Protein AF-A0A662SZR3-F1 (afdb_monomer)

Solvent-accessible surface area (backbone atoms only — not comparable to full-atom values): 6395 Å² total; per-residue (Å²): 124,73,50,73,43,76,47,68,32,64,41,55,54,68,60,53,48,50,48,52,52,50,43,34,55,76,69,72,45,61,70,50,78,48,77,48,87,51,92,54,97,84,60,38,64,36,40,38,39,41,33,73,78,78,36,40,39,38,32,28,55,40,102,79,27,14,38,37,34,34,30,55,53,44,70,80,39,71,63,52,67,54,45,51,55,48,40,48,62,67,40,84,61,26,65,81,32,35,61,51,70,62,51,30,70,64,31,61,83,45,70,81,63,119

Foldseek 3Di:
DQDKDKDFFQAAQVVLVVLLVVQCVVVVWDWDWDWDDDPDPPWFTWIWIATVVGWIWTWIDDPRHIIIMIPNLDLPPPVCLRRVLSSLVPDDVSCVRPVVVVVCVSHVSNPPRD

Structure (mmCIF, N/CA/C/O backbone):
data_AF-A0A662SZR3-F1
#
_entry.id   AF-A0A662SZR3-F1
#
loop_
_atom_site.group_PDB
_atom_site.id
_atom_site.type_symbol
_atom_site.label_atom_id
_atom_site.label_alt_id
_atom_site.label_comp_id
_atom_site.label_asym_id
_atom_site.label_entity_id
_atom_site.label_seq_id
_atom_site.pdbx_PDB_ins_code
_atom_site.Cartn_x
_atom_site.Cartn_y
_atom_site.Cartn_z
_atom_site.occupancy
_atom_site.B_iso_or_equiv
_atom_site.auth_seq_id
_atom_site.auth_comp_id
_atom_site.auth_asym_id
_atom_site.auth_atom_id
_atom_site.pdbx_PDB_model_num
ATOM 1 N N . MET A 1 1 ? 14.642 5.786 14.945 1.00 41.41 1 MET A N 1
ATOM 2 C CA . MET A 1 1 ? 13.552 6.128 14.005 1.00 41.41 1 MET A CA 1
ATOM 3 C C . MET A 1 1 ? 12.791 4.848 13.708 1.00 41.41 1 MET A C 1
ATOM 5 O O . MET A 1 1 ? 13.473 3.846 13.507 1.00 41.41 1 MET A O 1
ATOM 9 N N . PRO A 1 2 ? 11.446 4.814 13.740 1.00 54.53 2 PRO A N 1
ATOM 10 C CA . PRO A 1 2 ? 10.731 3.654 13.217 1.00 54.53 2 PRO A CA 1
ATOM 11 C C . PRO A 1 2 ? 11.152 3.495 11.751 1.00 54.53 2 PRO A C 1
ATOM 13 O O . PRO A 1 2 ? 11.038 4.439 10.973 1.00 54.53 2 PRO A O 1
ATOM 16 N N . GLY A 1 3 ? 11.783 2.363 11.437 1.00 84.12 3 GLY A N 1
ATOM 17 C CA . GLY A 1 3 ? 12.441 2.141 10.150 1.00 84.12 3 GLY A CA 1
ATOM 18 C C . GLY A 1 3 ? 11.463 2.146 8.978 1.00 84.12 3 GLY A C 1
ATOM 19 O O . GLY A 1 3 ? 10.243 2.150 9.163 1.00 84.12 3 GLY A O 1
ATOM 20 N N . SER A 1 4 ? 12.007 2.127 7.767 1.00 88.06 4 SER A N 1
ATOM 21 C CA . SER A 1 4 ? 11.224 1.849 6.570 1.00 88.06 4 SER A CA 1
ATOM 22 C C . SER A 1 4 ? 11.082 0.347 6.359 1.00 88.06 4 SER A C 1
ATOM 24 O O . SER A 1 4 ? 11.874 -0.452 6.870 1.00 88.06 4 SER A O 1
ATOM 26 N N . TRP A 1 5 ? 10.050 -0.054 5.622 1.00 92.81 5 TRP A N 1
ATOM 27 C CA . TRP A 1 5 ? 9.900 -1.436 5.184 1.00 92.81 5 TRP A CA 1
ATOM 28 C C . TRP A 1 5 ? 9.682 -1.505 3.688 1.00 92.81 5 TRP A C 1
ATOM 30 O O . TRP A 1 5 ? 8.827 -0.802 3.149 1.00 92.81 5 TRP A O 1
ATOM 40 N N . THR A 1 6 ? 10.442 -2.381 3.040 1.00 91.81 6 THR A N 1
ATOM 41 C CA . THR A 1 6 ? 10.432 -2.577 1.596 1.00 91.81 6 THR A CA 1
ATOM 42 C C . THR A 1 6 ? 9.935 -3.971 1.234 1.00 91.81 6 THR A C 1
ATOM 44 O O . THR A 1 6 ? 10.239 -4.964 1.896 1.00 91.81 6 THR A O 1
ATOM 47 N N . THR A 1 7 ? 9.167 -4.062 0.151 1.00 92.62 7 THR A N 1
ATOM 48 C CA . THR A 1 7 ? 8.728 -5.339 -0.420 1.00 92.62 7 THR A CA 1
ATOM 49 C C . THR A 1 7 ? 8.485 -5.212 -1.915 1.00 92.62 7 THR A C 1
ATOM 51 O O . THR A 1 7 ? 8.231 -4.121 -2.417 1.00 92.62 7 THR A O 1
ATOM 54 N N . VAL A 1 8 ? 8.520 -6.332 -2.631 1.00 91.56 8 VAL A N 1
ATOM 55 C CA . VAL A 1 8 ? 8.124 -6.372 -4.042 1.00 91.56 8 VAL A CA 1
ATOM 56 C C . VAL A 1 8 ? 6.672 -6.822 -4.137 1.00 91.56 8 VAL A C 1
ATOM 58 O O . VAL A 1 8 ? 6.316 -7.906 -3.671 1.00 91.56 8 VAL A O 1
ATOM 61 N N . VAL A 1 9 ? 5.852 -5.994 -4.775 1.00 91.81 9 VAL A N 1
ATOM 62 C CA . VAL A 1 9 ? 4.459 -6.266 -5.125 1.00 91.81 9 VAL A CA 1
ATOM 63 C C . VAL A 1 9 ? 4.393 -6.598 -6.611 1.00 91.81 9 VAL A C 1
ATOM 65 O O . VAL A 1 9 ? 4.925 -5.856 -7.434 1.00 91.81 9 VAL A O 1
ATOM 68 N N . LYS A 1 10 ? 3.733 -7.699 -6.978 1.00 91.25 10 LYS A N 1
ATOM 69 C CA . LYS A 1 10 ? 3.652 -8.183 -8.372 1.00 91.25 10 LYS A CA 1
ATOM 70 C C . LYS A 1 10 ? 2.639 -7.413 -9.241 1.00 91.25 10 LYS A C 1
ATOM 72 O O . LYS A 1 10 ? 1.902 -8.002 -10.019 1.00 91.25 10 LYS A O 1
ATOM 77 N N . LEU A 1 11 ? 2.620 -6.088 -9.126 1.00 89.94 11 LEU A N 1
ATOM 78 C CA . LEU A 1 11 ? 1.777 -5.195 -9.923 1.00 89.94 11 LEU A CA 1
ATOM 79 C C . LEU A 1 11 ? 2.615 -4.083 -10.556 1.00 89.94 11 LEU A C 1
ATOM 81 O O . LEU A 1 11 ? 3.665 -3.737 -10.005 1.00 89.94 11 LEU A O 1
ATOM 85 N N . PRO A 1 12 ? 2.160 -3.482 -11.668 1.00 89.12 12 PRO A N 1
ATOM 86 C CA . PRO A 1 12 ? 2.741 -2.252 -12.191 1.00 89.12 12 PRO A CA 1
ATOM 87 C C . PRO A 1 12 ? 2.606 -1.078 -11.200 1.00 89.12 12 PRO A C 1
ATOM 89 O O . PRO A 1 12 ? 1.602 -0.998 -10.483 1.00 89.12 12 PRO A O 1
ATOM 92 N N . PRO A 1 13 ? 3.542 -0.107 -11.192 1.00 88.00 13 PRO A N 1
ATOM 93 C CA . PRO A 1 13 ? 3.510 1.000 -10.231 1.00 88.00 13 PRO A CA 1
ATOM 94 C C . PRO A 1 13 ? 2.242 1.855 -10.318 1.00 88.00 13 PRO A C 1
ATOM 96 O O . PRO A 1 13 ? 1.749 2.333 -9.302 1.00 88.00 13 PRO A O 1
ATOM 99 N N . GLN A 1 14 ? 1.698 2.033 -11.526 1.00 88.06 14 GLN A N 1
ATOM 100 C CA . GLN A 1 14 ? 0.484 2.821 -11.765 1.00 88.06 14 GLN A CA 1
ATOM 101 C C . GLN A 1 14 ? -0.764 2.157 -11.172 1.00 88.06 14 GLN A C 1
ATOM 103 O O . GLN A 1 14 ? -1.589 2.835 -10.564 1.00 88.06 14 GLN A O 1
ATOM 108 N N . GLU A 1 15 ? -0.884 0.834 -11.304 1.00 91.12 15 GLU A N 1
ATOM 109 C CA . GLU A 1 15 ? -1.993 0.078 -10.716 1.00 91.12 15 GLU A CA 1
ATOM 110 C C . GLU A 1 15 ? -1.906 0.087 -9.191 1.00 91.12 15 GLU A C 1
ATOM 112 O O . GLU A 1 15 ? -2.884 0.394 -8.510 1.00 91.12 15 GLU A O 1
ATOM 117 N N . LEU A 1 16 ? -0.718 -0.173 -8.637 1.00 91.94 16 LEU A N 1
ATOM 118 C CA . LEU A 1 16 ? -0.519 -0.140 -7.191 1.00 91.94 16 LEU A CA 1
ATOM 119 C C . LEU A 1 16 ? -0.796 1.258 -6.614 1.00 91.94 16 LEU A C 1
ATOM 121 O O . LEU A 1 16 ? -1.467 1.376 -5.587 1.00 91.94 16 LEU A O 1
ATOM 125 N N . LEU A 1 17 ? -0.359 2.316 -7.306 1.00 92.44 17 LEU A N 1
ATOM 126 C CA . LEU A 1 17 ? -0.687 3.699 -6.963 1.00 92.44 17 LEU A CA 1
ATOM 127 C C . LEU A 1 17 ? -2.200 3.931 -6.936 1.00 92.44 17 LEU A C 1
ATOM 129 O O . LEU A 1 17 ? -2.707 4.507 -5.973 1.00 92.44 17 LEU A O 1
ATOM 133 N N . TYR A 1 18 ? -2.922 3.474 -7.963 1.00 93.38 18 TYR A N 1
ATOM 134 C CA . TYR A 1 18 ? -4.377 3.601 -8.032 1.00 93.38 18 TYR A CA 1
ATOM 135 C C . TYR A 1 18 ? -5.054 2.982 -6.801 1.00 93.38 18 TYR A C 1
ATOM 137 O O . TYR A 1 18 ? -5.897 3.632 -6.177 1.00 93.38 18 TYR A O 1
ATOM 145 N N . PHE A 1 19 ? -4.654 1.772 -6.395 1.00 94.62 19 PHE A N 1
ATOM 146 C CA . PHE A 1 19 ? -5.223 1.116 -5.214 1.00 94.62 19 PHE A CA 1
ATOM 147 C C . PHE A 1 19 ? -4.895 1.854 -3.913 1.00 94.62 19 PHE A C 1
ATOM 149 O O . PHE A 1 19 ? -5.790 2.052 -3.090 1.00 94.62 19 PHE A O 1
ATOM 156 N N . ILE A 1 20 ? -3.653 2.317 -3.737 1.00 93.50 20 ILE A N 1
ATOM 157 C CA . ILE A 1 20 ? -3.248 3.090 -2.552 1.00 93.50 20 ILE A CA 1
ATOM 158 C C . ILE A 1 20 ? -4.067 4.382 -2.447 1.00 93.50 20 ILE A C 1
ATOM 160 O O . ILE A 1 20 ? -4.656 4.659 -1.401 1.00 93.50 20 ILE A O 1
ATOM 164 N N . VAL A 1 21 ? -4.163 5.145 -3.539 1.00 93.19 21 VAL A N 1
ATOM 165 C CA . VAL A 1 21 ? -4.923 6.404 -3.595 1.00 93.19 21 VAL A CA 1
ATOM 166 C C . VAL A 1 21 ? -6.414 6.157 -3.365 1.00 93.19 21 VAL A C 1
ATOM 168 O O . VAL A 1 21 ? -7.057 6.904 -2.630 1.00 93.19 21 VAL A O 1
ATOM 171 N N . SER A 1 22 ? -6.971 5.089 -3.939 1.00 95.06 22 SER A N 1
ATOM 172 C CA . SER A 1 22 ? -8.364 4.687 -3.716 1.00 95.06 22 SER A CA 1
ATOM 173 C C . SER A 1 22 ? -8.642 4.388 -2.238 1.00 95.06 22 SER A C 1
ATOM 175 O O . SER A 1 22 ? -9.638 4.864 -1.690 1.00 95.06 22 SER A O 1
ATOM 177 N N . CYS A 1 23 ? -7.740 3.675 -1.555 1.00 94.75 23 CYS A N 1
ATOM 178 C CA . CYS A 1 23 ? -7.859 3.414 -0.120 1.00 94.75 23 CYS A CA 1
ATOM 179 C C . CYS A 1 23 ? -7.748 4.697 0.718 1.00 94.75 23 CYS A C 1
ATOM 181 O O . CYS A 1 23 ? -8.560 4.897 1.619 1.00 94.75 23 CYS A O 1
ATOM 183 N N . LEU A 1 24 ? -6.804 5.593 0.409 1.00 93.25 24 LEU A N 1
ATOM 184 C CA . LEU A 1 24 ? -6.667 6.877 1.111 1.00 93.25 24 LEU A CA 1
ATOM 185 C C . LEU A 1 24 ? -7.916 7.753 0.951 1.00 93.25 24 LEU A C 1
ATOM 187 O O . LEU A 1 24 ? -8.405 8.308 1.931 1.00 93.25 24 LEU A O 1
ATOM 191 N N . ARG A 1 25 ? -8.498 7.804 -0.255 1.00 93.44 25 ARG A N 1
ATOM 192 C CA . ARG A 1 25 ? -9.768 8.506 -0.505 1.00 93.44 25 ARG A CA 1
ATOM 193 C C . ARG A 1 25 ? -10.924 7.915 0.301 1.00 93.44 25 ARG A C 1
ATOM 195 O O . ARG A 1 25 ? -11.674 8.669 0.904 1.00 93.44 25 ARG A O 1
ATOM 202 N N . LYS A 1 26 ? -11.051 6.584 0.366 1.00 94.88 26 LYS A N 1
ATOM 203 C CA . LYS A 1 26 ? -12.085 5.909 1.179 1.00 94.88 26 LYS A CA 1
ATOM 204 C C . LYS A 1 26 ? -11.932 6.161 2.679 1.00 94.88 26 LYS A C 1
ATOM 206 O O . LYS A 1 26 ? -12.920 6.122 3.404 1.00 94.88 26 LYS A O 1
ATOM 211 N N . LEU A 1 27 ? -10.706 6.397 3.139 1.00 92.31 27 LEU A N 1
ATOM 212 C CA . LEU A 1 27 ? -10.408 6.739 4.527 1.00 92.31 27 LEU A CA 1
ATOM 213 C C . LEU A 1 27 ? -10.560 8.239 4.824 1.00 92.31 27 LEU A C 1
ATOM 215 O O . LEU A 1 27 ? -10.379 8.626 5.974 1.00 92.31 27 LEU A O 1
ATOM 219 N N . ASN A 1 28 ? -10.917 9.061 3.827 1.00 92.06 28 ASN A N 1
ATOM 220 C CA . ASN A 1 28 ? -10.931 10.525 3.908 1.00 92.06 28 ASN A CA 1
ATOM 221 C C . ASN A 1 28 ? -9.578 11.112 4.344 1.00 92.06 28 ASN A C 1
ATOM 223 O O . ASN A 1 28 ? -9.519 12.091 5.084 1.00 92.06 28 ASN A O 1
ATOM 227 N N . GLU A 1 29 ? -8.483 10.510 3.878 1.00 91.31 29 GLU A N 1
ATOM 228 C CA . GLU A 1 29 ? -7.132 10.912 4.255 1.00 91.31 29 GLU A CA 1
ATOM 229 C C . GLU A 1 29 ? -6.542 11.862 3.206 1.00 91.31 29 GLU A C 1
ATOM 231 O O . GLU A 1 29 ? -6.440 11.496 2.021 1.00 91.31 29 GLU A O 1
ATOM 236 N N . PRO A 1 30 ? -6.132 13.080 3.608 1.00 90.31 30 PRO A N 1
ATOM 237 C CA . PRO A 1 30 ? -5.475 14.004 2.701 1.00 90.31 30 PRO A CA 1
ATOM 238 C C . PRO A 1 30 ? -4.148 13.400 2.249 1.00 90.31 30 PRO A C 1
ATOM 240 O O . PRO A 1 30 ? -3.410 12.826 3.053 1.00 90.31 30 PRO A O 1
ATOM 243 N N . HIS A 1 31 ? -3.848 13.524 0.958 1.00 91.62 31 HIS A N 1
ATOM 244 C CA . HIS A 1 31 ? -2.627 12.979 0.385 1.00 91.62 31 HIS A CA 1
ATOM 245 C C . HIS A 1 31 ? -2.087 13.840 -0.749 1.00 91.62 31 HIS A C 1
ATOM 247 O O . HIS A 1 31 ? -2.843 14.471 -1.488 1.00 91.62 31 HIS A O 1
ATOM 253 N N . THR A 1 32 ? -0.769 13.820 -0.910 1.00 90.94 32 THR A N 1
ATOM 254 C CA . THR A 1 32 ? -0.073 14.396 -2.061 1.00 90.94 32 THR A CA 1
ATOM 255 C C . THR A 1 32 ? 0.620 13.297 -2.848 1.00 90.94 32 THR A C 1
ATOM 257 O O . THR A 1 32 ? 1.024 12.274 -2.291 1.00 90.94 32 THR A O 1
ATOM 260 N N . ILE A 1 33 ? 0.721 13.501 -4.161 1.00 90.00 33 ILE A N 1
ATOM 261 C CA . ILE A 1 33 ? 1.431 12.606 -5.070 1.00 90.00 33 ILE A CA 1
ATOM 262 C C . ILE A 1 33 ? 2.535 13.417 -5.736 1.00 90.00 33 ILE A C 1
ATOM 264 O O . ILE A 1 33 ? 2.249 14.449 -6.344 1.00 90.00 33 ILE A O 1
ATOM 268 N N . SER A 1 34 ? 3.777 12.953 -5.645 1.00 86.81 34 SER A N 1
ATOM 269 C CA . SER A 1 34 ? 4.890 13.512 -6.412 1.00 86.81 34 SER A CA 1
ATOM 270 C C . SER A 1 34 ? 5.595 12.427 -7.215 1.00 86.81 34 SER A C 1
ATOM 272 O O . SER A 1 34 ? 5.631 11.256 -6.828 1.00 86.81 34 SER A O 1
ATOM 274 N N . THR A 1 35 ? 6.136 12.831 -8.362 1.00 82.56 35 THR A N 1
ATOM 275 C CA . THR A 1 35 ? 6.967 11.981 -9.213 1.00 82.56 35 THR A CA 1
ATOM 276 C C . THR A 1 35 ? 8.364 12.565 -9.292 1.00 82.56 35 THR A C 1
ATOM 278 O O . THR A 1 35 ? 8.518 13.700 -9.741 1.00 82.56 35 THR A O 1
ATOM 281 N N . GLU A 1 36 ? 9.373 11.802 -8.885 1.00 74.56 36 GLU A N 1
ATOM 282 C CA . GLU A 1 36 ? 10.773 12.234 -8.930 1.00 74.56 36 GLU A CA 1
ATOM 283 C C . GLU A 1 36 ? 11.528 11.435 -10.011 1.00 74.56 36 GLU A C 1
ATOM 285 O O . GLU A 1 36 ? 11.415 10.201 -10.051 1.00 74.56 36 GLU A O 1
ATOM 290 N N . PRO A 1 37 ? 12.282 12.096 -10.913 1.00 63.69 37 PRO A N 1
ATOM 291 C CA . PRO A 1 37 ? 13.214 11.404 -11.792 1.00 63.69 37 PRO A CA 1
ATOM 292 C C . PRO A 1 37 ? 14.394 10.884 -10.962 1.00 63.69 37 PRO A C 1
ATOM 294 O O . PRO A 1 37 ? 14.975 11.621 -10.169 1.00 63.69 37 PRO A O 1
ATOM 297 N N . THR A 1 38 ? 14.764 9.615 -11.126 1.00 61.47 38 THR A N 1
ATOM 298 C CA . THR A 1 38 ? 15.952 9.055 -10.460 1.00 61.47 38 THR A CA 1
ATOM 299 C C . THR A 1 38 ? 17.175 9.219 -11.362 1.00 61.47 38 THR A C 1
ATOM 301 O O . THR A 1 38 ? 17.110 8.912 -12.549 1.00 61.47 38 THR A O 1
ATOM 304 N N . ALA A 1 39 ? 18.296 9.697 -10.810 1.00 56.34 39 ALA A N 1
ATOM 305 C CA . ALA A 1 39 ? 19.522 9.992 -11.564 1.00 56.34 39 ALA A CA 1
ATOM 306 C C . ALA A 1 39 ? 20.216 8.751 -12.173 1.00 56.34 39 ALA A C 1
ATOM 308 O O . ALA A 1 39 ? 21.097 8.885 -13.019 1.00 56.34 39 ALA A O 1
ATOM 309 N N . SER A 1 40 ? 19.833 7.536 -11.769 1.00 55.50 40 SER A N 1
ATOM 310 C CA . SER A 1 40 ? 20.364 6.291 -12.324 1.00 55.50 40 SER A CA 1
ATOM 311 C C . SER A 1 40 ? 19.624 5.898 -13.606 1.00 55.50 40 SER A C 1
ATOM 313 O O . SER A 1 40 ? 18.454 5.518 -13.565 1.00 55.50 40 SER A O 1
ATOM 315 N N . LEU A 1 41 ? 20.342 5.920 -14.730 1.00 43.03 41 LEU A N 1
ATOM 316 C CA . LEU A 1 41 ? 19.905 5.619 -16.104 1.00 43.03 41 LEU A CA 1
ATOM 317 C C . LEU A 1 41 ? 19.359 4.193 -16.365 1.00 43.03 41 LEU A C 1
ATOM 319 O O . LEU A 1 41 ? 19.336 3.760 -17.513 1.00 43.03 41 LEU A O 1
ATOM 323 N N . GLN A 1 42 ? 18.897 3.446 -15.358 1.00 48.28 42 GLN A N 1
ATOM 324 C CA . GLN A 1 42 ? 18.303 2.122 -15.596 1.00 48.28 42 GLN A CA 1
ATOM 325 C C . GLN A 1 42 ? 16.921 1.888 -14.992 1.00 48.28 42 GLN A C 1
ATOM 327 O O . GLN A 1 42 ? 16.148 1.145 -15.582 1.00 48.28 42 GLN A O 1
ATOM 332 N N . LEU A 1 43 ? 16.539 2.509 -13.884 1.00 47.75 43 LEU A N 1
ATOM 333 C CA . LEU A 1 43 ? 15.290 2.201 -13.179 1.00 47.75 43 LEU A CA 1
ATOM 334 C C . LEU A 1 43 ? 15.036 3.436 -12.288 1.00 47.75 43 LEU A C 1
ATOM 336 O O . LEU A 1 43 ? 15.917 3.805 -11.522 1.00 47.75 43 LEU A O 1
ATOM 340 N N . VAL A 1 44 ? 13.963 4.226 -12.409 1.00 57.41 44 VAL A N 1
ATOM 341 C CA . VAL A 1 44 ? 12.627 3.957 -11.852 1.00 57.41 44 VAL A CA 1
ATOM 342 C C . VAL A 1 44 ? 11.837 5.276 -11.871 1.00 57.41 44 VAL A C 1
ATOM 344 O O . VAL A 1 44 ? 12.403 6.323 -11.582 1.00 57.41 44 VAL A O 1
ATOM 347 N N . ARG A 1 45 ? 10.521 5.275 -12.115 1.00 62.81 45 ARG A N 1
ATOM 348 C CA . ARG A 1 45 ? 9.691 6.420 -11.690 1.00 62.81 45 ARG A CA 1
ATOM 349 C C . ARG A 1 45 ? 9.367 6.257 -10.214 1.00 62.81 45 ARG A C 1
ATOM 351 O O . ARG A 1 45 ? 8.689 5.296 -9.860 1.00 62.81 45 ARG A O 1
ATOM 358 N N . VAL A 1 46 ? 9.845 7.177 -9.384 1.00 67.94 46 VAL A N 1
ATOM 359 C CA . VAL A 1 46 ? 9.509 7.200 -7.962 1.00 67.94 46 VAL A CA 1
ATOM 360 C C . VAL A 1 46 ? 8.159 7.876 -7.817 1.00 67.94 46 VAL A C 1
ATOM 362 O O . VAL A 1 46 ? 8.037 9.049 -8.161 1.00 67.94 46 VAL A O 1
ATOM 365 N N . VAL A 1 47 ? 7.152 7.155 -7.324 1.00 75.00 47 VAL A N 1
ATOM 366 C CA . VAL A 1 47 ? 5.880 7.773 -6.928 1.00 75.00 47 VAL A CA 1
ATOM 367 C C . VAL A 1 47 ? 5.820 7.835 -5.417 1.00 75.00 47 VAL A C 1
ATOM 369 O O . VAL A 1 47 ? 5.804 6.792 -4.765 1.00 75.00 47 VAL A O 1
ATOM 372 N N . ARG A 1 48 ? 5.780 9.049 -4.871 1.00 80.19 48 ARG A N 1
ATOM 373 C CA . ARG A 1 48 ? 5.628 9.280 -3.438 1.00 80.19 48 ARG A CA 1
ATOM 374 C C . ARG A 1 48 ? 4.180 9.624 -3.134 1.00 80.19 48 ARG A C 1
ATOM 376 O O . ARG A 1 48 ? 3.634 10.545 -3.733 1.00 80.19 48 ARG A O 1
ATOM 383 N N . VAL A 1 49 ? 3.585 8.907 -2.190 1.00 82.25 49 VAL A N 1
ATOM 384 C CA . VAL A 1 49 ? 2.276 9.217 -1.616 1.00 82.25 49 VAL A CA 1
ATOM 385 C C . VAL A 1 49 ? 2.483 9.597 -0.163 1.00 82.25 49 VAL A C 1
ATOM 387 O O . VAL A 1 49 ? 2.918 8.754 0.618 1.00 82.25 49 VAL A O 1
ATOM 390 N N . GLN A 1 50 ? 2.195 10.847 0.192 1.00 83.69 50 GLN A N 1
ATOM 391 C CA . GLN A 1 50 ? 2.354 11.346 1.557 1.00 83.69 50 GLN A CA 1
ATOM 392 C C . GLN A 1 50 ? 0.993 11.694 2.157 1.00 83.69 50 GLN A C 1
ATOM 394 O O . GLN A 1 50 ? 0.267 12.485 1.563 1.00 83.69 50 GLN A O 1
ATOM 399 N N . SER A 1 51 ? 0.657 11.134 3.321 1.00 80.81 51 SER A N 1
ATOM 400 C CA . SER A 1 51 ? -0.574 11.438 4.069 1.00 80.81 51 SER A CA 1
ATOM 401 C C . SER A 1 51 ? -0.299 12.196 5.368 1.00 80.81 51 SER A C 1
ATOM 403 O O . SER A 1 51 ? 0.831 12.206 5.850 1.00 80.81 51 SER A O 1
ATOM 405 N N . SER A 1 52 ? -1.331 12.793 5.972 1.00 74.69 52 SER A N 1
ATOM 406 C CA . SER A 1 52 ? -1.277 13.354 7.331 1.00 74.69 52 SER A CA 1
ATOM 407 C C . SER A 1 52 ? -2.230 12.576 8.249 1.00 74.69 52 SER A C 1
ATOM 409 O O . SER A 1 52 ? -3.427 12.618 7.981 1.00 74.69 52 SER A O 1
ATOM 411 N N . PRO A 1 53 ? -1.761 11.878 9.307 1.00 68.75 53 PRO A N 1
ATOM 412 C CA . PRO A 1 53 ? -0.386 11.815 9.822 1.00 68.75 53 PRO A CA 1
ATOM 413 C C . PRO A 1 53 ? 0.610 11.146 8.854 1.00 68.75 53 PRO A C 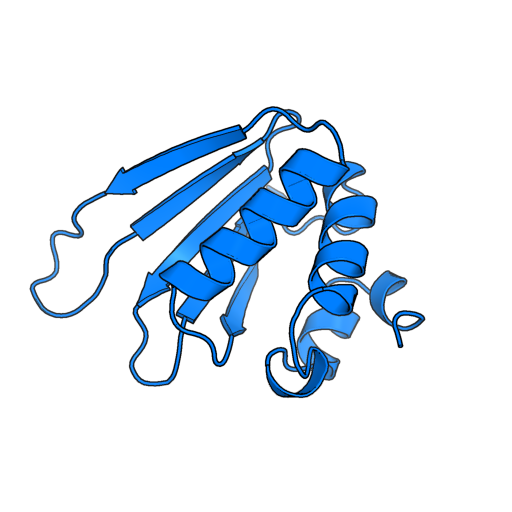1
ATOM 415 O O . PRO A 1 53 ? 0.209 10.318 8.032 1.00 68.75 53 PRO A O 1
ATOM 418 N N . GLN A 1 54 ? 1.887 11.554 8.958 1.00 81.44 54 GLN A N 1
ATOM 419 C CA . GLN A 1 54 ? 2.991 11.328 8.003 1.00 81.44 54 GLN A CA 1
ATOM 420 C C . GLN A 1 54 ? 3.255 9.842 7.702 1.00 81.44 54 GLN A C 1
ATOM 422 O O . GLN A 1 54 ? 4.154 9.238 8.281 1.00 81.44 54 GLN A O 1
ATOM 427 N N . ILE A 1 55 ? 2.499 9.262 6.765 1.00 88.81 55 ILE A N 1
ATOM 428 C CA . ILE A 1 55 ? 2.895 8.040 6.059 1.00 88.81 55 ILE A CA 1
ATOM 429 C C . ILE A 1 55 ? 3.406 8.448 4.693 1.00 88.81 55 ILE A C 1
ATOM 431 O O . ILE A 1 55 ? 2.731 9.191 3.984 1.00 88.81 55 ILE A O 1
ATOM 435 N N . THR A 1 56 ? 4.552 7.906 4.311 1.00 90.44 56 THR A N 1
ATOM 436 C CA . THR A 1 56 ? 5.110 8.012 2.973 1.00 90.44 56 THR A CA 1
ATOM 437 C C . THR A 1 56 ? 5.166 6.622 2.354 1.00 90.44 56 THR A C 1
ATOM 439 O O . THR A 1 56 ? 5.849 5.738 2.871 1.00 90.44 56 THR A O 1
ATOM 442 N N . VAL A 1 57 ? 4.462 6.428 1.240 1.00 91.56 57 VAL A N 1
ATOM 443 C CA . VAL A 1 57 ? 4.598 5.235 0.397 1.00 91.56 57 VAL A CA 1
ATOM 444 C C . VAL A 1 57 ? 5.381 5.612 -0.849 1.00 91.56 57 VAL A C 1
ATOM 446 O O . VAL A 1 57 ? 5.004 6.551 -1.546 1.00 91.56 57 VAL A O 1
ATOM 449 N N . ILE A 1 58 ? 6.467 4.898 -1.118 1.00 90.81 58 ILE A N 1
ATOM 450 C CA . ILE A 1 58 ? 7.340 5.131 -2.266 1.00 90.81 58 ILE A CA 1
ATOM 451 C C . ILE A 1 58 ? 7.263 3.914 -3.181 1.00 90.81 58 ILE A C 1
ATOM 453 O O . ILE A 1 58 ? 7.469 2.784 -2.742 1.00 90.81 58 ILE A O 1
ATOM 457 N N . LEU A 1 59 ? 6.930 4.137 -4.448 1.00 91.19 59 LEU A N 1
ATOM 458 C CA . LEU A 1 59 ? 6.818 3.083 -5.451 1.00 91.19 59 LEU A CA 1
ATOM 459 C C . LEU A 1 59 ? 7.956 3.182 -6.449 1.00 91.19 59 LEU A C 1
ATOM 461 O O . LEU A 1 59 ? 8.189 4.248 -7.016 1.00 91.19 59 LEU A O 1
ATOM 465 N N . HIS A 1 60 ? 8.596 2.046 -6.696 1.00 87.88 60 HIS A N 1
ATOM 466 C CA . HIS A 1 60 ? 9.716 1.913 -7.601 1.00 87.88 60 HIS A CA 1
ATOM 467 C C . HIS A 1 60 ? 9.444 0.847 -8.664 1.00 87.88 60 HIS A C 1
ATOM 469 O O . HIS A 1 60 ? 9.085 -0.284 -8.341 1.00 87.88 60 HIS A O 1
ATOM 475 N N . THR A 1 61 ? 9.664 1.167 -9.939 1.00 84.75 61 THR A N 1
ATOM 476 C CA . THR A 1 61 ? 9.691 0.179 -11.022 1.00 84.75 61 THR A CA 1
ATOM 477 C C . THR A 1 61 ? 10.752 -0.883 -10.736 1.00 84.75 61 THR A C 1
ATOM 479 O O . THR A 1 61 ? 11.916 -0.569 -10.524 1.00 84.75 61 THR A O 1
ATOM 482 N N . HIS A 1 62 ? 10.374 -2.153 -10.746 1.00 83.62 62 HIS A N 1
ATOM 483 C CA . HIS A 1 62 ? 11.291 -3.259 -10.502 1.00 83.62 62 HIS A CA 1
ATOM 484 C C . HIS A 1 62 ? 11.125 -4.308 -11.605 1.00 83.62 62 HIS A C 1
ATOM 486 O O . HIS A 1 62 ? 10.039 -4.472 -12.155 1.00 83.62 62 HIS A O 1
ATOM 492 N N . SER A 1 63 ? 12.184 -5.050 -11.934 1.00 80.94 63 SER A N 1
ATOM 493 C CA . SER A 1 63 ? 12.149 -6.050 -13.018 1.00 80.94 63 SER A CA 1
ATOM 494 C C . SER A 1 63 ? 11.086 -7.140 -12.818 1.00 80.94 63 SER A C 1
ATOM 496 O O . SER A 1 63 ? 10.624 -7.744 -13.779 1.00 80.94 63 SER A O 1
ATOM 498 N N . SER A 1 64 ? 10.672 -7.375 -11.571 1.00 83.06 64 SER A N 1
ATOM 499 C CA . SER A 1 64 ? 9.666 -8.368 -11.176 1.00 83.06 64 SER A CA 1
ATOM 500 C C . SER A 1 64 ? 8.349 -7.775 -10.645 1.00 83.06 64 SER A C 1
ATOM 502 O O . SER A 1 64 ? 7.545 -8.511 -10.069 1.00 83.06 64 SER A O 1
ATOM 504 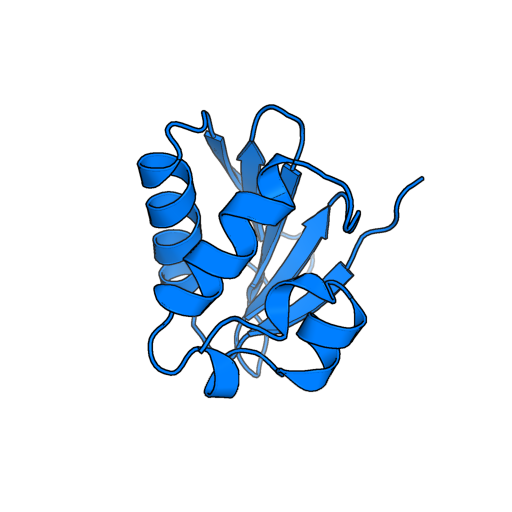N N . GLY A 1 65 ? 8.122 -6.465 -10.809 1.00 87.62 65 GLY A N 1
ATOM 505 C CA . GLY A 1 65 ? 6.904 -5.780 -10.362 1.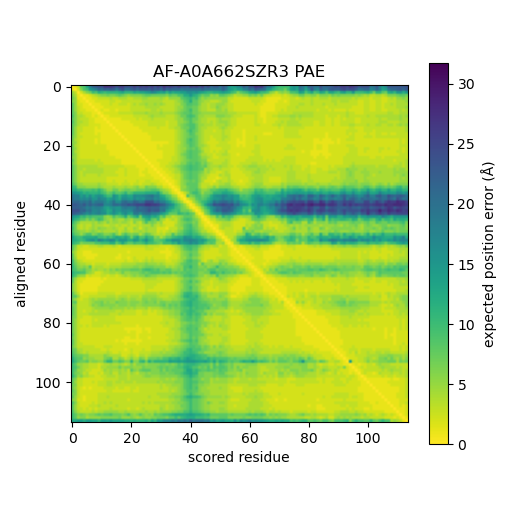00 87.62 65 GLY A CA 1
ATOM 506 C C . GLY A 1 65 ? 7.167 -4.352 -9.882 1.00 87.62 65 GLY A C 1
ATOM 507 O O . GLY A 1 65 ? 7.857 -3.573 -10.535 1.00 87.62 65 GLY A O 1
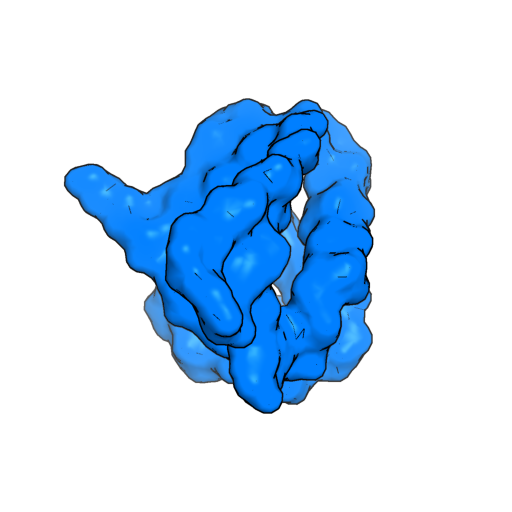ATOM 508 N N . THR A 1 66 ? 6.637 -4.011 -8.712 1.00 90.94 66 THR A N 1
ATOM 509 C CA . THR A 1 66 ? 6.874 -2.728 -8.045 1.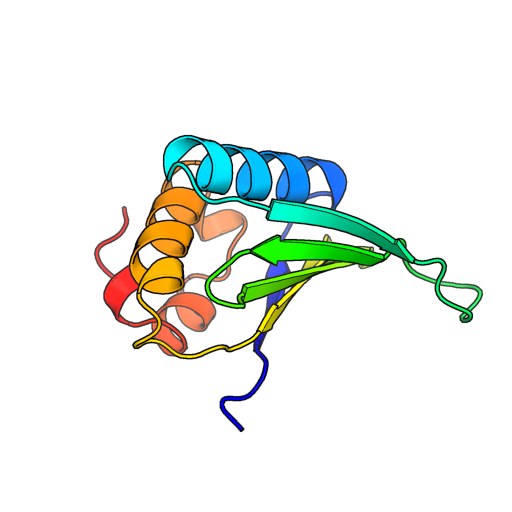00 90.94 66 THR A CA 1
ATOM 510 C C . THR A 1 66 ? 7.534 -2.966 -6.700 1.00 90.94 66 THR A C 1
ATOM 512 O O . THR A 1 66 ? 6.981 -3.662 -5.850 1.00 90.94 66 THR A O 1
ATOM 515 N N . LEU A 1 67 ? 8.704 -2.376 -6.484 1.00 91.62 67 LEU A N 1
ATOM 516 C CA . LEU A 1 67 ? 9.294 -2.280 -5.157 1.00 91.62 67 LEU A CA 1
ATOM 517 C C . LEU A 1 67 ? 8.571 -1.152 -4.409 1.00 91.62 67 LEU A C 1
ATOM 519 O O . LEU A 1 67 ? 8.595 0.001 -4.826 1.00 91.62 67 LEU A O 1
ATOM 523 N N . MET A 1 68 ? 7.878 -1.503 -3.334 1.00 92.56 68 MET A N 1
ATOM 524 C CA . MET A 1 68 ? 7.124 -0.585 -2.493 1.00 9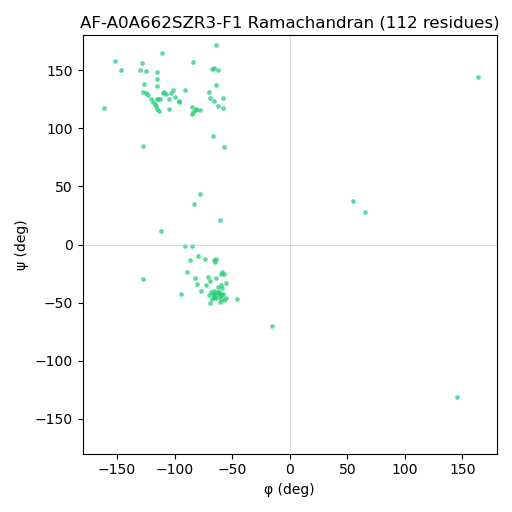2.56 68 MET A CA 1
ATOM 525 C C . MET A 1 68 ? 7.850 -0.407 -1.166 1.00 92.56 68 MET A C 1
ATOM 527 O O . MET A 1 68 ? 8.174 -1.391 -0.501 1.00 92.56 68 MET A O 1
ATOM 531 N N . GLU A 1 69 ? 8.052 0.841 -0.769 1.00 92.56 69 GLU A N 1
ATOM 532 C CA . GLU A 1 69 ? 8.610 1.232 0.518 1.00 92.56 69 GLU A CA 1
ATOM 533 C C . GLU A 1 69 ? 7.568 2.003 1.332 1.00 92.56 69 GLU A C 1
ATOM 535 O O . GLU A 1 69 ? 6.870 2.862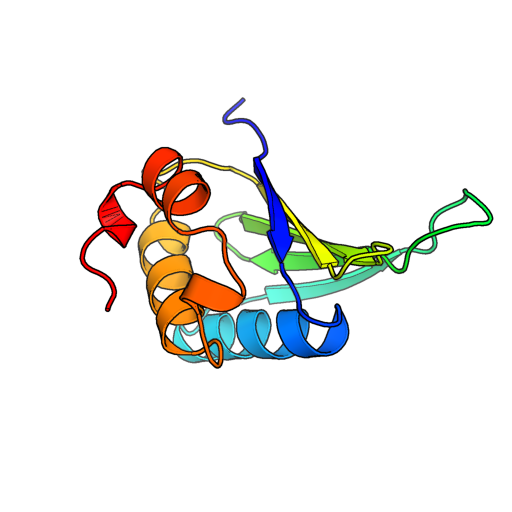 0.796 1.00 92.56 69 GLU A O 1
ATOM 540 N N . ILE A 1 70 ? 7.447 1.695 2.624 1.00 92.56 70 ILE A N 1
ATOM 541 C CA . ILE A 1 70 ? 6.498 2.336 3.541 1.00 92.56 70 ILE A CA 1
ATOM 542 C C . ILE A 1 70 ? 7.261 2.938 4.724 1.00 92.56 70 ILE A C 1
ATOM 544 O O . ILE A 1 70 ? 8.022 2.242 5.399 1.00 92.56 70 ILE A O 1
ATOM 548 N N . HIS A 1 71 ? 7.000 4.217 4.999 1.00 91.19 71 HIS A N 1
ATOM 549 C CA . HIS A 1 71 ? 7.525 4.974 6.137 1.00 91.19 71 HIS A CA 1
ATOM 550 C C . HIS A 1 71 ? 6.382 5.630 6.921 1.00 91.19 71 HIS A C 1
ATOM 552 O O . HIS A 1 71 ? 5.515 6.215 6.283 1.00 91.19 71 HIS A O 1
ATOM 558 N N . PRO A 1 72 ? 6.387 5.622 8.263 1.00 91.44 72 PRO A N 1
ATOM 559 C CA . PRO A 1 72 ? 7.130 4.687 9.103 1.00 91.44 72 PRO A CA 1
ATOM 560 C C . PRO A 1 72 ? 6.558 3.272 8.953 1.00 91.44 72 PRO A C 1
ATOM 562 O O . PRO A 1 72 ? 5.359 3.116 8.754 1.00 91.44 72 PRO A O 1
ATOM 565 N N . ALA A 1 73 ? 7.363 2.224 9.128 1.00 89.06 73 ALA A N 1
ATOM 566 C CA . ALA A 1 73 ? 6.873 0.841 9.171 1.00 89.06 73 ALA A CA 1
ATOM 567 C C . ALA A 1 73 ? 6.338 0.433 10.561 1.00 89.06 73 ALA A C 1
ATOM 569 O O . ALA A 1 73 ? 6.493 -0.704 11.001 1.00 89.06 73 ALA A O 1
ATOM 570 N N . ASP A 1 74 ? 5.718 1.365 11.283 1.00 89.38 74 ASP A N 1
ATOM 571 C CA . ASP A 1 74 ? 5.263 1.142 12.654 1.00 89.38 74 ASP A CA 1
ATOM 572 C C . ASP A 1 74 ? 3.878 0.473 12.689 1.00 89.38 74 ASP A C 1
ATOM 574 O O . ASP A 1 74 ? 2.873 1.032 12.247 1.00 89.38 74 ASP A O 1
ATOM 578 N N . SER A 1 75 ? 3.808 -0.729 13.265 1.00 85.12 75 SER A N 1
ATOM 579 C CA . SER A 1 75 ? 2.557 -1.485 13.422 1.00 85.12 75 SER A CA 1
ATOM 580 C C . SER A 1 75 ? 1.518 -0.838 14.351 1.00 85.12 75 SER A C 1
ATOM 582 O O . SER A 1 75 ? 0.340 -1.221 14.331 1.00 85.12 75 SER A O 1
ATOM 584 N N . SER A 1 76 ? 1.931 0.141 15.156 1.00 87.00 76 SER A N 1
ATOM 585 C CA . SER A 1 76 ? 1.052 0.938 16.008 1.00 87.00 76 SER A CA 1
ATOM 586 C C . SER A 1 76 ? 0.457 2.152 15.286 1.00 87.00 76 SER A C 1
ATOM 588 O O . SER A 1 76 ? -0.535 2.702 15.764 1.00 87.00 76 SER A O 1
ATOM 590 N N . HIS A 1 77 ? 0.979 2.529 14.107 1.00 88.94 77 HIS A N 1
ATOM 591 C CA . HIS A 1 77 ? 0.550 3.737 13.404 1.00 88.94 77 HIS A CA 1
ATOM 592 C C . HIS A 1 77 ? -0.947 3.662 13.021 1.00 88.94 77 HIS A C 1
ATOM 594 O O . HIS A 1 77 ? -1.337 2.785 12.234 1.00 88.94 77 HIS A O 1
ATOM 600 N N . PRO A 1 78 ? -1.808 4.581 13.512 1.00 89.62 78 PRO A N 1
ATOM 601 C CA . PRO A 1 78 ? -3.264 4.481 13.356 1.00 89.62 78 PRO A CA 1
ATOM 602 C C . PRO A 1 78 ? -3.730 4.428 11.901 1.00 89.62 78 PRO A C 1
ATOM 604 O O . PRO A 1 78 ? -4.657 3.694 11.554 1.00 89.62 78 PRO A O 1
ATOM 607 N N . LEU A 1 79 ? -3.071 5.182 11.019 1.00 90.06 79 LEU A N 1
ATOM 608 C CA . LEU A 1 79 ? -3.407 5.159 9.602 1.00 90.06 79 LEU A CA 1
ATOM 609 C C . LEU A 1 79 ? -2.948 3.864 8.916 1.00 90.06 79 LEU A C 1
ATOM 611 O O . LEU A 1 79 ? -3.706 3.347 8.105 1.00 90.06 79 LEU A O 1
ATOM 615 N N . LEU A 1 80 ? -1.809 3.258 9.285 1.00 91.50 80 LEU A N 1
ATOM 616 C CA . LEU A 1 80 ? -1.399 1.971 8.698 1.00 91.50 80 LEU A CA 1
ATOM 617 C C . LEU A 1 80 ? -2.368 0.852 9.076 1.00 91.50 80 LEU A C 1
ATOM 619 O O . LEU A 1 80 ? -2.750 0.046 8.228 1.00 91.50 80 LEU A O 1
ATOM 623 N N . ARG A 1 81 ? -2.829 0.848 10.331 1.00 92.06 81 ARG A N 1
ATOM 624 C CA . ARG A 1 81 ? -3.827 -0.109 10.827 1.00 92.06 81 ARG A CA 1
ATOM 625 C C . ARG A 1 81 ? -5.155 -0.056 10.074 1.00 92.06 81 ARG A C 1
ATOM 627 O O . ARG A 1 81 ? -5.861 -1.057 10.044 1.00 92.06 81 ARG A O 1
ATOM 634 N N . ARG A 1 82 ? -5.493 1.079 9.456 1.00 92.88 82 ARG A N 1
ATOM 635 C CA . ARG A 1 82 ? -6.687 1.227 8.607 1.00 92.88 82 ARG A CA 1
ATOM 636 C C . ARG A 1 82 ? -6.377 0.995 7.126 1.00 92.88 82 ARG A C 1
ATOM 638 O O . ARG A 1 82 ? -7.132 0.307 6.444 1.00 92.88 82 ARG A O 1
ATOM 645 N N . LEU A 1 83 ? -5.259 1.537 6.645 1.00 93.12 83 LEU A N 1
ATOM 646 C CA . LEU A 1 83 ? -4.851 1.523 5.242 1.00 93.12 83 LEU A CA 1
ATOM 647 C C . LEU A 1 83 ? -4.468 0.125 4.762 1.00 93.12 83 LEU A C 1
ATOM 649 O O . LEU A 1 83 ? -4.979 -0.316 3.737 1.00 93.12 83 LEU A O 1
ATOM 653 N N . LEU A 1 84 ? -3.596 -0.586 5.483 1.00 94.06 84 LEU A N 1
ATOM 654 C CA . L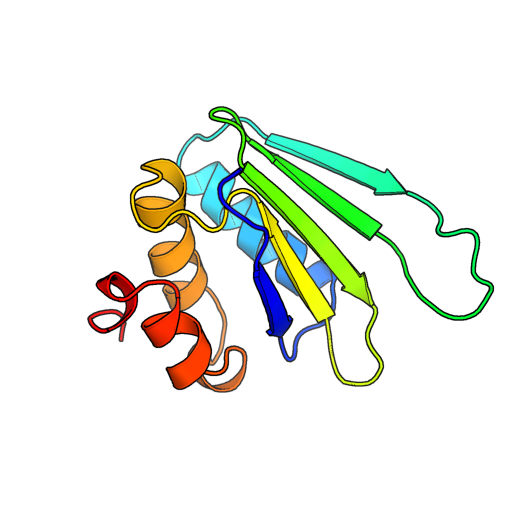EU A 1 84 ? -3.052 -1.858 5.001 1.00 94.06 84 LEU A CA 1
ATOM 655 C C . LEU A 1 84 ? -4.115 -2.960 4.880 1.00 94.06 84 LEU A C 1
ATOM 657 O O . LEU A 1 84 ? -4.155 -3.597 3.830 1.00 94.06 84 LEU A O 1
ATOM 661 N N . PRO A 1 85 ? -5.028 -3.179 5.852 1.00 95.12 85 PRO A N 1
ATOM 662 C CA . PRO A 1 85 ? -6.099 -4.158 5.677 1.00 95.12 85 PRO A CA 1
ATOM 663 C C . PRO A 1 85 ? -7.023 -3.803 4.513 1.00 95.12 85 PRO A C 1
ATOM 665 O O . PRO A 1 85 ? -7.484 -4.689 3.798 1.00 95.12 85 PRO A O 1
ATOM 668 N N . MET A 1 86 ? -7.294 -2.509 4.313 1.00 94.50 86 MET A N 1
ATOM 669 C CA . MET A 1 86 ? -8.113 -2.045 3.197 1.00 94.50 86 MET A CA 1
ATOM 670 C C . MET A 1 86 ? -7.420 -2.303 1.862 1.00 94.50 86 MET A C 1
ATOM 672 O O . MET A 1 86 ? -8.054 -2.835 0.961 1.00 94.50 86 MET A O 1
ATOM 676 N N . LEU A 1 87 ? -6.125 -1.994 1.766 1.00 94.25 87 LEU A N 1
ATOM 677 C CA . LEU A 1 87 ? -5.306 -2.263 0.589 1.00 94.25 87 LEU A CA 1
ATOM 678 C C . LEU A 1 87 ? -5.265 -3.761 0.269 1.00 94.25 87 LEU A C 1
ATOM 680 O O . LEU A 1 87 ? -5.509 -4.148 -0.866 1.00 94.25 87 LEU A O 1
ATOM 684 N N . VAL A 1 88 ? -5.027 -4.617 1.267 1.00 94.12 88 VAL A N 1
ATOM 685 C CA . VAL A 1 88 ? -5.067 -6.076 1.080 1.00 94.12 88 VAL A CA 1
ATOM 686 C C . VAL A 1 88 ? -6.439 -6.510 0.551 1.00 94.12 88 VAL A C 1
ATOM 688 O O . VAL A 1 88 ? -6.494 -7.291 -0.382 1.00 94.12 88 VAL A O 1
ATOM 691 N N . ARG A 1 89 ? -7.554 -5.975 1.059 1.00 92.62 89 ARG A N 1
ATOM 692 C CA . ARG A 1 89 ? -8.902 -6.348 0.578 1.00 92.62 89 ARG A CA 1
ATOM 693 C C . ARG A 1 89 ? -9.241 -5.829 -0.820 1.00 92.62 89 ARG A C 1
ATOM 695 O O . ARG A 1 89 ? -10.094 -6.410 -1.482 1.00 92.62 89 ARG A O 1
ATOM 702 N N . THR A 1 90 ? -8.657 -4.711 -1.245 1.00 91.44 90 THR A N 1
ATOM 703 C CA . THR A 1 90 ? -8.949 -4.102 -2.552 1.00 91.44 90 THR A CA 1
ATOM 704 C C . THR A 1 90 ? -8.050 -4.622 -3.664 1.00 91.44 90 THR A C 1
ATOM 706 O O . THR A 1 90 ? -8.450 -4.565 -4.826 1.00 91.44 90 THR A O 1
ATOM 709 N N . LEU A 1 91 ? -6.862 -5.131 -3.331 1.00 91.06 91 LEU A N 1
ATOM 710 C CA . LEU A 1 91 ? -5.926 -5.661 -4.314 1.00 91.06 91 LEU A CA 1
ATOM 711 C C . LEU A 1 91 ? -6.448 -6.969 -4.940 1.00 91.06 91 LEU A C 1
ATOM 713 O O . LEU A 1 91 ? -6.723 -7.934 -4.218 1.00 91.06 91 LEU A O 1
ATOM 717 N N . PRO A 1 92 ? -6.526 -7.062 -6.280 1.00 87.19 92 PRO A N 1
ATOM 718 C CA . PRO A 1 92 ? -6.945 -8.283 -6.956 1.00 87.19 92 PRO A CA 1
ATOM 719 C C . PRO A 1 92 ? -5.911 -9.385 -6.730 1.00 87.19 92 PRO A C 1
ATOM 721 O O . PRO A 1 92 ? -4.724 -9.233 -7.022 1.00 87.19 92 PRO A O 1
ATOM 724 N N . GLY A 1 93 ? -6.356 -10.512 -6.175 1.00 85.31 93 GLY A N 1
ATOM 725 C CA . GLY A 1 93 ? -5.448 -11.587 -5.792 1.00 85.31 93 GLY A CA 1
ATOM 726 C C . GLY A 1 93 ? -4.486 -11.186 -4.671 1.00 85.31 93 GLY A C 1
ATOM 727 O O . GLY A 1 93 ? -3.390 -11.727 -4.631 1.00 85.31 93 GLY A O 1
ATOM 728 N N . ALA A 1 94 ? -4.852 -10.248 -3.795 1.00 81.75 94 ALA A N 1
ATOM 729 C CA . ALA A 1 94 ? -4.084 -9.712 -2.666 1.00 81.75 94 ALA A CA 1
ATOM 730 C C . ALA A 1 94 ? -2.855 -10.522 -2.225 1.00 81.75 94 ALA A C 1
ATOM 732 O O . ALA A 1 94 ? -1.728 -10.114 -2.474 1.00 81.75 94 ALA A O 1
ATOM 733 N N . TRP A 1 95 ? -3.049 -11.703 -1.630 1.00 86.44 95 TRP A N 1
ATOM 734 C CA . TRP A 1 95 ? -1.962 -12.538 -1.102 1.00 86.44 95 TRP A CA 1
ATOM 735 C C . TRP A 1 95 ? -1.104 -13.253 -2.160 1.00 86.44 95 TRP A C 1
ATOM 737 O O . TRP A 1 95 ? -0.042 -13.777 -1.839 1.00 86.44 95 TRP A O 1
ATOM 747 N N . SER A 1 96 ? -1.536 -13.288 -3.417 1.00 86.19 96 SER A N 1
ATOM 748 C CA . SER A 1 96 ? -0.687 -13.665 -4.556 1.00 86.19 96 SER A CA 1
ATOM 749 C C . SER A 1 96 ? 0.164 -12.490 -5.059 1.00 86.19 96 SER A C 1
ATOM 751 O O . SER A 1 96 ? 1.284 -12.711 -5.526 1.00 86.19 96 SER A O 1
ATOM 753 N N . GLN A 1 97 ? -0.325 -11.251 -4.893 1.00 87.06 97 GLN A N 1
ATOM 754 C CA . GLN A 1 97 ? 0.418 -10.019 -5.194 1.00 87.06 97 GLN A CA 1
ATOM 755 C C . GLN A 1 97 ? 1.386 -9.630 -4.073 1.00 87.06 97 GLN A C 1
ATOM 757 O O . GLN A 1 97 ? 2.460 -9.088 -4.332 1.00 87.06 97 GLN A O 1
ATOM 762 N N . LEU A 1 98 ? 0.992 -9.913 -2.831 1.00 87.00 98 LEU A N 1
ATOM 763 C CA . LEU A 1 98 ? 1.673 -9.580 -1.589 1.00 87.00 98 LEU A CA 1
ATOM 764 C C . LEU A 1 98 ? 2.164 -10.859 -0.923 1.00 87.00 98 LEU A C 1
ATOM 766 O O . LEU A 1 98 ? 1.374 -11.747 -0.617 1.00 87.00 98 LEU A O 1
ATOM 770 N N . LYS A 1 99 ? 3.456 -10.956 -0.609 1.00 89.25 99 LYS A N 1
ATOM 771 C CA . LYS A 1 99 ? 3.987 -12.110 0.129 1.00 89.25 99 LYS A CA 1
ATOM 772 C C . LYS A 1 99 ? 3.431 -12.146 1.559 1.00 89.25 99 LYS A C 1
ATOM 774 O O . LYS A 1 99 ? 4.018 -11.560 2.470 1.00 89.25 99 LYS A O 1
ATOM 779 N N . ARG A 1 100 ? 2.323 -12.872 1.772 1.00 91.25 100 ARG A N 1
ATOM 780 C CA . ARG A 1 100 ? 1.562 -12.897 3.039 1.00 91.25 100 ARG A CA 1
ATOM 781 C C . ARG A 1 100 ? 2.433 -13.046 4.279 1.00 91.25 100 ARG A C 1
ATOM 783 O O . ARG A 1 100 ? 2.273 -12.294 5.232 1.00 91.25 100 ARG A O 1
ATOM 790 N N . ARG A 1 101 ? 3.376 -13.991 4.259 1.00 92.19 101 ARG A N 1
ATOM 791 C CA . ARG A 1 101 ? 4.278 -14.249 5.390 1.00 92.19 101 ARG A CA 1
ATOM 792 C C . ARG A 1 101 ? 5.103 -13.018 5.776 1.00 92.19 101 ARG A C 1
ATOM 794 O O . ARG A 1 101 ? 5.242 -12.747 6.962 1.00 92.19 101 ARG A O 1
ATOM 801 N N . GLU A 1 102 ? 5.647 -12.291 4.802 1.00 92.00 102 GLU A N 1
ATOM 802 C CA . GLU A 1 102 ? 6.476 -11.104 5.053 1.00 92.00 102 GLU A CA 1
ATOM 803 C C . GLU A 1 102 ? 5.622 -9.946 5.591 1.00 92.00 102 GLU A C 1
ATOM 805 O O . GLU A 1 102 ? 5.980 -9.324 6.588 1.00 92.00 102 GLU A O 1
ATOM 810 N N . TRP A 1 103 ? 4.446 -9.735 4.996 1.00 93.44 103 TRP A N 1
ATOM 811 C CA . TRP A 1 103 ? 3.493 -8.705 5.411 1.00 93.44 103 TRP A CA 1
ATOM 812 C C . TRP A 1 103 ? 2.934 -8.936 6.815 1.00 93.44 103 TRP A C 1
ATOM 814 O O . TRP A 1 103 ? 2.914 -8.015 7.620 1.00 93.44 103 TRP A O 1
ATOM 824 N N . VAL A 1 104 ? 2.514 -10.163 7.138 1.00 94.12 104 VAL A N 1
ATOM 825 C CA . VAL A 1 104 ? 1.999 -10.509 8.475 1.00 94.12 104 VAL A CA 1
ATOM 826 C C . VAL A 1 104 ? 3.116 -10.483 9.521 1.00 94.12 104 VAL A C 1
ATOM 828 O O . VAL A 1 104 ? 2.860 -10.124 10.667 1.00 94.12 104 VAL A O 1
ATOM 831 N N . LYS A 1 105 ? 4.362 -10.812 9.147 1.00 92.00 105 LYS A N 1
ATOM 832 C CA . LYS A 1 105 ? 5.517 -10.666 10.046 1.00 92.00 105 LYS A CA 1
ATOM 833 C C . LYS A 1 105 ? 5.744 -9.200 10.430 1.00 92.00 105 LYS A C 1
ATOM 835 O O . LYS A 1 105 ? 6.038 -8.941 11.592 1.00 92.00 105 LYS A O 1
ATOM 840 N N . MET A 1 106 ? 5.611 -8.269 9.481 1.00 92.25 106 MET A N 1
ATOM 841 C CA . MET A 1 106 ? 5.765 -6.832 9.747 1.00 92.25 106 MET A CA 1
ATOM 842 C C . MET A 1 106 ? 4.530 -6.226 10.436 1.00 92.25 106 MET A C 1
ATOM 844 O O . MET A 1 106 ? 4.648 -5.454 11.384 1.00 92.25 106 MET A O 1
ATOM 848 N N . TRP A 1 107 ? 3.331 -6.629 10.018 1.00 93.44 107 TRP A N 1
ATOM 849 C CA . TRP A 1 107 ? 2.058 -6.137 10.541 1.00 93.44 107 TRP A CA 1
ATOM 850 C C . TRP A 1 107 ? 1.150 -7.299 10.963 1.00 93.44 107 TRP A C 1
ATOM 852 O O . TRP A 1 107 ? 0.271 -7.714 10.201 1.00 93.44 107 TRP A O 1
ATOM 862 N N . PRO A 1 108 ? 1.303 -7.815 12.200 1.00 93.81 108 PRO A N 1
ATOM 863 C CA . PRO A 1 108 ? 0.558 -8.984 12.676 1.00 93.81 108 PRO A CA 1
ATOM 864 C C . PRO A 1 108 ? -0.967 -8.842 12.626 1.00 93.81 108 PRO A C 1
ATOM 866 O O . PRO A 1 108 ? -1.669 -9.843 12.494 1.00 93.81 108 PRO A O 1
ATOM 869 N N . PHE A 1 109 ? -1.492 -7.613 12.672 1.00 93.31 109 PHE A N 1
ATOM 870 C CA . PHE A 1 109 ? -2.927 -7.337 12.531 1.00 93.31 109 PHE A CA 1
ATOM 871 C C . PHE A 1 109 ? -3.494 -7.717 11.151 1.00 93.31 109 PHE A C 1
ATOM 873 O O . PHE A 1 109 ? -4.707 -7.783 10.983 1.00 93.31 109 PHE A O 1
ATOM 880 N N . LEU A 1 110 ? -2.643 -7.994 10.158 1.00 94.06 110 LEU A N 1
ATOM 881 C CA . LEU A 1 110 ? -3.066 -8.475 8.844 1.00 94.06 110 LEU A CA 1
ATOM 882 C C . LEU A 1 110 ? -3.387 -9.974 8.810 1.00 94.06 110 LEU A C 1
ATOM 884 O O . LEU A 1 110 ? -3.928 -10.447 7.812 1.00 94.06 110 LEU A O 1
ATOM 888 N N . LYS A 1 111 ? -3.076 -10.738 9.869 1.00 92.06 111 LYS A N 1
ATOM 889 C CA . LYS A 1 111 ? -3.324 -12.192 9.916 1.00 92.06 111 LYS A CA 1
ATOM 890 C C . LYS A 1 111 ? -4.796 -12.550 9.654 1.00 92.06 111 LYS A C 1
ATOM 892 O O . LYS A 1 111 ? -5.064 -13.570 9.019 1.00 92.06 111 LYS A O 1
ATOM 897 N N . ASP A 1 112 ? -5.702 -11.670 10.086 1.00 88.88 112 ASP A N 1
ATOM 898 C CA . ASP A 1 112 ? -7.157 -11.844 10.055 1.00 88.88 112 ASP A CA 1
ATOM 899 C C . ASP A 1 112 ? -7.801 -11.314 8.758 1.00 88.88 112 ASP A C 1
ATOM 901 O O . ASP A 1 112 ? -9.015 -11.415 8.567 1.00 88.88 112 ASP A O 1
ATOM 905 N N . VAL A 1 113 ? -7.008 -10.745 7.843 1.00 88.12 113 VAL A N 1
ATOM 906 C CA . VAL A 1 113 ? -7.497 -10.243 6.555 1.00 88.12 113 VAL A CA 1
ATOM 907 C C . VAL A 1 113 ? -7.551 -11.399 5.553 1.00 88.12 113 VAL A C 1
ATOM 909 O O . VAL A 1 113 ? 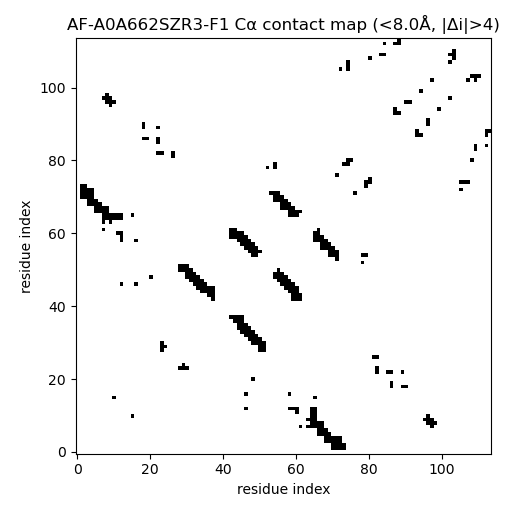-6.517 -11.965 5.187 1.00 88.12 113 VAL A O 1
ATOM 912 N N . ARG A 1 114 ? -8.774 -11.772 5.158 1.00 73.56 114 ARG A N 1
ATOM 913 C CA . ARG A 1 114 ? -9.050 -12.798 4.144 1.00 73.56 114 ARG A CA 1
ATOM 914 C C . ARG A 1 114 ? -8.875 -12.241 2.741 1.00 73.56 114 ARG A C 1
ATOM 916 O O . ARG A 1 114 ? -9.371 -11.117 2.514 1.00 73.56 114 ARG A O 1
#

Secondary structure (DSSP, 8-state):
-PPPEEEEESS-HHHHHHHHHHHHHHTT--EEEEEEE-SSTTS-EEEEEEETTTEEEEEEEETTEEEEEEES--TT-HHHHHHHHHHHHHSTTHHHHTTHHHHHHH-GGGGG--

pLDDT: mean 85.65, std 11.87, range [41.41, 95.12]

Radius of gyration: 13.36 Å; Cα contacts (8 Å, |Δi|>4): 195; chains: 1; bounding box: 32×29×32 Å

Sequence (114 aa):
MPGSWTTVVKLPPQELLYFIVSCLRKLNEPHTISTEPTASLQLVRVVRVQSSPQITVILHTHSSGTLMEIHPADSSHPLLRRLLPMLVRTLPGAWSQLKRREWVKMWPFLKDVR

Mean predicted aligned error: 5.38 Å

Nearest PDB structures (foldseek):
  3c6k-assembly2_D  TM=5.280E-01  e=3.132E-02  Homo sapiens
  3c6k-assembly1_A  TM=4.574E-01  e=2.787E-02  Homo sapiens
  3c6m-assembly1_A  TM=5.023E-01  e=5.301E-02  Homo sapiens
  4mjg-assembly2_B  TM=5.084E-01  e=1.768E+00  Schaalia dentiphila ATCC 17982